Protein AF-A0A7S2HQB9-F1 (afdb_monomer_lite)

Secondary structure (DSSP, 8-state):
-----PPPTT-----TTSTTSS-TTSSS-----------------TTTTSSTTTS-TTGGGS-EES--SSTT--EE---SS-HHHHHHHHHHHT-HHHHHHHHTTTHHHH--TT-TTS-TTHHHHHHHHHHHHHHSSSEEEE--GGG-

Organism: NCBI:txid3111310

pLDDT: mean 74.85, std 23.41, range [33.53, 98.06]

InterPro domains:
  IPR001394 Peptidase C19, ubiquitin carboxyl-terminal hydrolase [PF00443] (74-148)
  IPR018200 Ubiquitin specific protease, conserved site [PS00972] (75-90)
  IPR028889 Ubiquitin specific protease UPS, catalytic domain [PS50235] (74-148)
  IPR038765 Papain-like cysteine peptidase superfamily [SSF54001] (70-148)
  IPR050185 Ubiquitin carboxyl-terminal hydrolase [PTHR21646] (35-147)

Radius of gyration: 19.41 Å; chains: 1; bounding box: 50×46×51 Å

Foldseek 3Di:
DDDPPDDDVPDDDDDPPDCLLDDPPQLDDPPPDPDDDDDDDDPPDPVPPPVVPVCPPCNLVAFAWDFGPDFLSAAEGDPDPCSVVRVVLSVQLPPVVNLCCLQVVVCVVVDDLPPPPDPSCLVVVLSSVVSCVSRVSTGNYDYSVSVD

Sequence (148 aa):
KKALLSASPGETWVDMESELICLTGTHTRLRNRKNQSSSSSSSSNKITRSIDRNLGSWGYRSHVSGSPLATGSVGLTNLGNTCFMNSMLQCMSQTSSLTDFFLEAKHRKDINKTNPLGTGGKLAEAYVDLVGKIWSGNFTTVVPKEFK

Structure (mmCIF, N/CA/C/O backbone):
data_AF-A0A7S2HQB9-F1
#
_entry.id   AF-A0A7S2HQB9-F1
#
loop_
_atom_site.group_PDB
_atom_site.id
_atom_site.type_symbol
_atom_site.label_atom_id
_atom_site.label_alt_id
_atom_site.label_comp_id
_atom_site.label_asym_id
_atom_site.label_entity_id
_atom_site.label_seq_id
_atom_site.pdbx_PDB_ins_code
_atom_site.Cartn_x
_atom_site.Cartn_y
_atom_site.Cartn_z
_atom_site.occupancy
_atom_site.B_iso_or_equiv
_atom_site.auth_seq_id
_atom_site.auth_comp_id
_atom_site.auth_asym_id
_atom_site.auth_atom_id
_atom_site.pdbx_PDB_model_num
ATOM 1 N N . LYS A 1 1 ? 22.056 -16.483 26.646 1.00 36.69 1 LYS A N 1
ATOM 2 C CA . LYS A 1 1 ? 20.660 -16.877 26.950 1.00 36.69 1 LYS A CA 1
ATOM 3 C C . LYS A 1 1 ? 19.779 -16.377 25.803 1.00 36.69 1 LYS A C 1
ATOM 5 O O . LYS A 1 1 ? 19.394 -15.220 25.828 1.00 36.69 1 LYS A O 1
ATOM 10 N N . LYS A 1 2 ? 19.591 -17.174 24.740 1.00 39.50 2 LYS A N 1
ATOM 11 C CA . LYS A 1 2 ? 18.688 -16.827 23.628 1.00 39.50 2 LYS A CA 1
ATOM 12 C C . LYS A 1 2 ? 17.280 -17.257 24.038 1.00 39.50 2 LYS A C 1
ATOM 14 O O . LYS A 1 2 ? 17.085 -18.428 24.349 1.00 39.50 2 LYS A O 1
ATOM 19 N N . ALA A 1 3 ? 16.352 -16.309 24.118 1.00 38.28 3 ALA A N 1
ATOM 20 C CA . ALA A 1 3 ? 14.945 -16.606 24.334 1.00 38.28 3 ALA A CA 1
ATOM 21 C C . ALA A 1 3 ? 14.389 -17.227 23.046 1.00 38.28 3 ALA A C 1
ATOM 23 O O . ALA A 1 3 ? 14.350 -16.573 22.007 1.00 38.28 3 ALA A O 1
ATOM 24 N N . LEU A 1 4 ? 14.026 -18.506 23.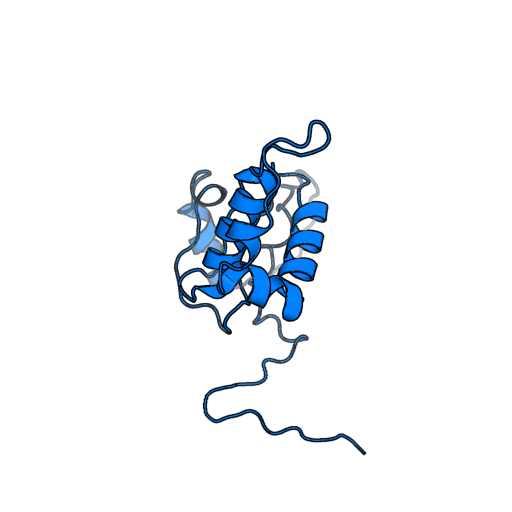112 1.00 42.12 4 LEU A N 1
ATOM 25 C CA . LEU A 1 4 ? 13.237 -19.180 22.087 1.00 42.12 4 LEU A CA 1
ATOM 26 C C . LEU A 1 4 ? 11.780 -18.771 22.309 1.00 42.12 4 LEU A C 1
ATOM 28 O O . LEU A 1 4 ? 11.077 -19.382 23.109 1.00 42.12 4 LEU A O 1
ATOM 32 N N . LEU A 1 5 ? 11.349 -17.698 21.650 1.00 47.88 5 LEU A N 1
ATOM 33 C CA . LEU A 1 5 ? 9.927 -17.410 21.492 1.00 47.88 5 LEU A CA 1
ATOM 34 C C . LEU A 1 5 ? 9.407 -18.381 20.426 1.00 47.88 5 LEU A C 1
ATOM 36 O O . LEU A 1 5 ? 9.745 -18.261 19.249 1.00 47.88 5 LEU A O 1
ATOM 40 N N . SER A 1 6 ? 8.673 -19.409 20.853 1.00 43.97 6 SER A N 1
ATOM 41 C CA . SER A 1 6 ? 8.040 -20.363 19.943 1.00 43.97 6 SER A CA 1
ATOM 42 C C . SER A 1 6 ? 6.974 -19.648 19.116 1.00 43.97 6 SER A C 1
ATOM 44 O O . SER A 1 6 ? 6.090 -19.009 19.684 1.00 43.97 6 SER A O 1
ATOM 46 N N . ALA A 1 7 ? 7.062 -19.775 17.793 1.00 50.06 7 ALA A N 1
ATOM 47 C CA . ALA A 1 7 ? 6.020 -19.344 16.865 1.00 50.06 7 ALA A CA 1
ATOM 48 C C . ALA A 1 7 ? 4.711 -20.118 17.108 1.00 50.06 7 ALA A C 1
ATOM 50 O O . ALA A 1 7 ? 4.743 -21.281 17.525 1.00 50.06 7 ALA A O 1
ATOM 51 N N . SER A 1 8 ? 3.571 -19.484 16.833 1.00 53.16 8 SER A N 1
ATOM 52 C CA . SER A 1 8 ? 2.256 -20.127 16.913 1.00 53.16 8 SER A CA 1
ATOM 53 C C . SER A 1 8 ? 2.104 -21.183 15.801 1.00 53.16 8 SER A C 1
ATOM 55 O O . SER A 1 8 ? 2.811 -21.116 14.791 1.00 53.16 8 SER A O 1
ATOM 57 N N . PRO A 1 9 ? 1.197 -22.174 15.929 1.00 39.91 9 PRO A N 1
ATOM 58 C CA . PRO A 1 9 ? 1.002 -23.193 14.896 1.00 39.91 9 PRO A CA 1
ATOM 59 C C . PRO A 1 9 ? 0.621 -22.553 13.549 1.00 39.91 9 PRO A C 1
ATOM 61 O O . PRO A 1 9 ? -0.468 -22.003 13.411 1.00 39.91 9 PRO A O 1
ATOM 64 N N . GLY A 1 10 ? 1.529 -22.616 12.569 1.00 56.56 10 GLY A N 1
ATOM 65 C CA . GLY A 1 10 ? 1.370 -22.010 11.237 1.00 56.56 10 GLY A CA 1
ATOM 66 C C . GLY A 1 10 ? 2.368 -20.892 10.911 1.00 56.56 10 GLY A C 1
ATOM 67 O O . GLY A 1 10 ? 2.463 -20.491 9.755 1.00 56.56 10 GLY A O 1
ATOM 68 N N . GLU A 1 11 ? 3.150 -20.425 11.884 1.00 53.81 11 GLU A N 1
ATOM 69 C CA . GLU A 1 11 ? 4.182 -19.407 11.677 1.00 53.81 11 GLU A CA 1
ATOM 70 C C . GLU A 1 11 ? 5.556 -20.078 11.521 1.00 53.81 11 GLU A C 1
ATOM 72 O O . GLU A 1 11 ? 6.128 -20.614 12.470 1.00 53.81 11 GLU A O 1
ATOM 77 N N . THR A 1 12 ? 6.114 -20.077 10.311 1.00 64.19 12 THR A N 1
ATOM 78 C CA . THR A 1 12 ? 7.512 -20.471 10.094 1.00 64.19 12 THR A CA 1
ATOM 79 C C . THR A 1 12 ? 8.401 -19.240 10.160 1.00 64.19 12 THR A C 1
ATOM 81 O O . THR A 1 12 ? 8.266 -18.335 9.338 1.00 64.19 12 THR A O 1
ATOM 84 N N . TRP A 1 13 ? 9.340 -19.218 11.107 1.00 61.69 13 TRP A N 1
ATOM 85 C CA . TRP A 1 13 ? 10.415 -18.228 11.119 1.00 61.69 13 TRP A CA 1
ATOM 86 C C . TRP A 1 13 ? 11.294 -18.433 9.884 1.00 61.69 13 TRP A C 1
ATOM 88 O O . TRP A 1 13 ? 12.012 -19.428 9.783 1.00 61.69 13 TRP A O 1
ATOM 98 N N . VAL A 1 14 ? 11.210 -17.507 8.932 1.00 57.09 14 VAL A N 1
ATOM 99 C CA . VAL A 1 14 ? 12.088 -17.478 7.761 1.00 57.09 14 VAL A CA 1
ATOM 100 C C . VAL A 1 14 ? 13.330 -16.681 8.136 1.00 57.09 14 VAL A C 1
ATOM 102 O O . VAL A 1 14 ? 13.228 -15.548 8.606 1.00 57.09 14 VAL A O 1
ATOM 105 N N . ASP A 1 15 ? 14.499 -17.287 7.962 1.00 56.66 15 ASP A N 1
ATOM 106 C CA . ASP A 1 15 ? 15.776 -16.626 8.211 1.00 56.66 15 ASP A CA 1
ATOM 107 C C . ASP A 1 15 ? 15.962 -15.437 7.252 1.00 56.66 15 ASP A C 1
ATOM 109 O O . ASP A 1 15 ? 15.850 -15.598 6.032 1.00 56.66 15 ASP A O 1
ATOM 113 N N . MET A 1 16 ? 16.249 -14.250 7.804 1.00 48.53 16 MET A N 1
ATOM 114 C CA . MET A 1 16 ? 16.444 -13.016 7.031 1.00 48.53 16 MET A CA 1
ATOM 115 C C . MET A 1 16 ? 17.664 -13.080 6.106 1.00 48.53 16 MET A C 1
ATOM 117 O O . MET A 1 16 ? 17.702 -12.354 5.116 1.00 48.53 16 MET A O 1
ATOM 121 N N . GLU A 1 17 ? 18.646 -13.934 6.409 1.00 45.41 17 GLU A N 1
ATOM 122 C CA . GLU A 1 17 ? 19.860 -14.100 5.596 1.00 45.41 17 GLU A CA 1
ATOM 123 C C . GLU A 1 17 ? 19.671 -15.059 4.415 1.00 45.41 17 GLU A C 1
ATOM 125 O O . GLU A 1 17 ? 20.523 -15.139 3.529 1.00 45.41 17 GLU A O 1
ATOM 130 N N . SER A 1 18 ? 18.547 -15.776 4.359 1.00 49.84 18 SER A N 1
ATOM 131 C CA . SER A 1 18 ? 18.268 -16.672 3.246 1.00 49.84 18 SER A CA 1
ATOM 132 C C . SER A 1 18 ? 17.756 -15.881 2.034 1.00 49.84 18 SER A C 1
ATOM 134 O O . SER A 1 18 ? 16.810 -15.099 2.137 1.00 49.84 18 SER A O 1
ATOM 136 N N . GLU A 1 19 ? 18.323 -16.120 0.844 1.00 51.59 19 GLU A N 1
ATOM 137 C CA . GLU A 1 19 ? 17.862 -15.548 -0.444 1.00 51.59 19 GLU A CA 1
ATOM 138 C C . GLU A 1 19 ? 16.434 -15.998 -0.847 1.00 51.59 19 GLU A C 1
ATOM 140 O O . GLU A 1 19 ? 16.027 -15.898 -2.003 1.00 51.59 19 GLU A O 1
ATOM 145 N N . LEU A 1 20 ? 15.649 -16.519 0.099 1.00 54.59 20 LEU A N 1
ATOM 146 C CA . LEU A 1 20 ? 14.284 -16.980 -0.102 1.00 54.59 20 LEU A CA 1
ATOM 147 C C . LEU A 1 20 ? 13.295 -15.813 -0.184 1.00 54.59 20 LEU A C 1
ATOM 149 O O . LEU A 1 20 ? 12.288 -15.928 -0.872 1.00 54.59 20 LEU A O 1
ATOM 153 N N . ILE A 1 21 ? 13.584 -14.674 0.455 1.00 59.00 21 ILE A N 1
ATOM 154 C CA . ILE A 1 21 ? 12.632 -13.555 0.566 1.00 59.00 21 ILE A CA 1
ATOM 155 C C . ILE A 1 21 ? 12.358 -12.891 -0.796 1.00 59.00 21 ILE A C 1
ATOM 157 O O . ILE A 1 21 ? 11.251 -12.417 -1.047 1.00 59.00 21 ILE A O 1
ATOM 161 N N . CYS A 1 22 ? 13.333 -12.872 -1.711 1.00 51.91 22 CYS A N 1
ATOM 162 C CA . CYS A 1 22 ? 13.114 -12.414 -3.082 1.00 51.91 22 CYS A CA 1
ATOM 163 C C . CYS A 1 22 ? 14.181 -12.946 -4.047 1.00 51.91 22 CYS A C 1
ATOM 165 O O . CYS A 1 22 ? 15.349 -13.076 -3.695 1.00 51.91 22 CYS A O 1
ATOM 167 N N . LEU A 1 23 ? 13.786 -13.199 -5.301 1.00 49.25 23 LEU A N 1
ATOM 168 C CA . LEU A 1 23 ? 14.703 -13.627 -6.362 1.00 49.25 23 LEU A CA 1
ATOM 169 C C . LEU A 1 23 ? 15.823 -12.594 -6.583 1.00 49.25 23 LEU A C 1
ATOM 171 O O . LEU A 1 23 ? 15.565 -11.399 -6.784 1.00 49.25 23 LEU A O 1
ATOM 175 N N . THR A 1 24 ? 17.066 -13.073 -6.618 1.00 42.94 24 THR A N 1
ATOM 176 C CA . THR A 1 24 ? 18.272 -12.289 -6.913 1.00 42.94 24 THR A CA 1
ATOM 177 C C . THR A 1 24 ? 18.127 -11.549 -8.249 1.00 42.94 24 THR A C 1
ATOM 179 O O . THR A 1 24 ? 17.801 -12.143 -9.274 1.00 42.94 24 THR A O 1
ATOM 182 N N . GLY A 1 25 ? 18.336 -10.225 -8.242 1.00 51.06 25 GLY A N 1
ATOM 183 C CA . GLY A 1 25 ? 18.187 -9.357 -9.424 1.00 51.06 25 GLY A CA 1
ATOM 184 C C . GLY A 1 25 ? 16.859 -8.594 -9.529 1.00 51.06 25 GLY A C 1
ATOM 185 O O . GLY A 1 25 ? 16.715 -7.745 -10.405 1.00 51.06 25 GLY A O 1
ATOM 186 N N . THR A 1 26 ? 15.912 -8.808 -8.613 1.00 53.81 26 THR A N 1
ATOM 187 C CA . THR A 1 26 ? 14.677 -8.000 -8.530 1.00 53.81 26 THR A CA 1
ATOM 188 C C . THR A 1 26 ? 14.910 -6.594 -7.957 1.00 53.81 26 THR A C 1
ATOM 190 O O . THR A 1 26 ? 14.176 -5.661 -8.287 1.00 53.81 26 THR A O 1
ATOM 193 N N . HIS A 1 27 ? 15.960 -6.407 -7.147 1.00 50.56 27 HIS A N 1
ATOM 194 C CA . HIS A 1 27 ? 16.239 -5.153 -6.433 1.00 50.56 27 HIS A CA 1
ATOM 195 C C . HIS A 1 27 ? 17.150 -4.168 -7.193 1.00 50.56 27 HIS A C 1
ATOM 197 O O . HIS A 1 27 ? 17.297 -3.020 -6.773 1.00 50.56 27 HIS A O 1
ATOM 203 N N . THR A 1 28 ? 17.706 -4.552 -8.349 1.00 47.00 28 THR A N 1
ATOM 204 C CA . THR A 1 28 ? 18.550 -3.665 -9.166 1.00 47.00 28 THR A CA 1
ATOM 205 C C . THR A 1 28 ? 18.196 -3.817 -10.638 1.00 47.00 28 THR A C 1
ATOM 207 O O . THR A 1 28 ? 18.189 -4.923 -11.168 1.00 47.00 28 THR A O 1
ATOM 210 N N . ARG A 1 29 ? 17.931 -2.705 -11.337 1.00 46.00 29 ARG A N 1
ATOM 211 C CA . ARG A 1 29 ? 17.770 -2.720 -12.798 1.00 46.00 29 ARG A CA 1
ATOM 212 C C . ARG A 1 29 ? 19.053 -3.301 -13.395 1.00 46.00 29 ARG A C 1
ATOM 214 O O . ARG A 1 29 ? 20.111 -2.699 -13.210 1.00 46.00 29 ARG A O 1
ATOM 221 N N . LEU A 1 30 ? 18.969 -4.428 -14.108 1.00 48.56 30 LEU A N 1
ATOM 222 C CA . LEU A 1 30 ? 20.092 -4.954 -14.886 1.00 48.56 30 LEU A CA 1
ATOM 223 C C . LEU A 1 30 ? 20.473 -3.897 -15.926 1.00 48.56 30 LEU A C 1
ATOM 225 O O . LEU A 1 30 ? 19.865 -3.755 -16.988 1.00 48.56 30 LEU A O 1
ATOM 229 N N . ARG A 1 31 ? 21.453 -3.068 -15.572 1.00 41.81 31 ARG A N 1
ATOM 230 C CA . ARG A 1 31 ? 22.038 -2.086 -16.467 1.00 41.81 31 ARG A CA 1
ATOM 231 C C . ARG A 1 31 ? 22.817 -2.892 -17.490 1.00 41.81 31 ARG A C 1
ATOM 233 O O . ARG A 1 31 ? 23.881 -3.413 -17.171 1.00 41.81 31 ARG A O 1
ATOM 240 N N . ASN A 1 32 ? 22.261 -3.024 -18.692 1.00 46.03 32 ASN A N 1
ATOM 241 C CA . ASN A 1 32 ? 22.915 -3.719 -19.791 1.00 46.03 32 ASN A CA 1
ATOM 242 C C . ASN A 1 32 ? 24.243 -3.002 -20.090 1.00 46.03 32 ASN A C 1
ATOM 244 O O . ASN A 1 32 ? 24.275 -1.933 -20.706 1.00 46.03 32 ASN A O 1
ATOM 248 N N . ARG A 1 33 ? 25.335 -3.533 -19.538 1.00 38.09 33 ARG A N 1
ATOM 249 C CA . ARG A 1 33 ? 26.672 -2.954 -19.612 1.00 38.09 33 ARG A CA 1
ATOM 250 C C . ARG A 1 33 ? 27.259 -3.401 -20.949 1.00 38.09 33 ARG A C 1
ATOM 252 O O . ARG A 1 33 ? 27.854 -4.468 -21.042 1.00 38.09 33 ARG A O 1
ATOM 259 N N . LYS A 1 34 ? 27.035 -2.624 -22.014 1.00 42.44 34 LYS A N 1
ATOM 260 C CA . LYS A 1 34 ? 27.777 -2.835 -23.265 1.00 42.44 34 LYS A CA 1
ATOM 261 C C . LYS A 1 34 ? 29.266 -2.572 -23.000 1.00 42.44 34 LYS A C 1
ATOM 263 O O . LYS A 1 34 ? 29.614 -1.513 -22.485 1.00 42.44 34 LYS A O 1
ATOM 268 N N . ASN A 1 35 ? 30.079 -3.547 -23.411 1.00 38.97 35 ASN A N 1
ATOM 269 C CA . ASN A 1 35 ? 31.544 -3.623 -23.451 1.00 38.97 35 ASN A CA 1
ATOM 270 C C . ASN A 1 35 ? 32.277 -3.912 -22.131 1.00 38.97 35 ASN A C 1
ATOM 272 O O . ASN A 1 35 ? 32.504 -3.017 -21.325 1.00 38.97 35 ASN A O 1
ATOM 276 N N . GLN A 1 36 ? 32.776 -5.146 -21.994 1.00 33.53 36 GLN A N 1
ATOM 277 C CA . GLN A 1 36 ? 34.195 -5.444 -22.245 1.00 33.53 36 GLN A CA 1
ATOM 278 C C . GLN A 1 36 ? 34.417 -6.958 -22.411 1.00 33.53 36 GLN A C 1
ATOM 280 O O . GLN A 1 36 ? 33.843 -7.781 -21.705 1.00 33.53 36 GLN A O 1
ATOM 285 N N . SER A 1 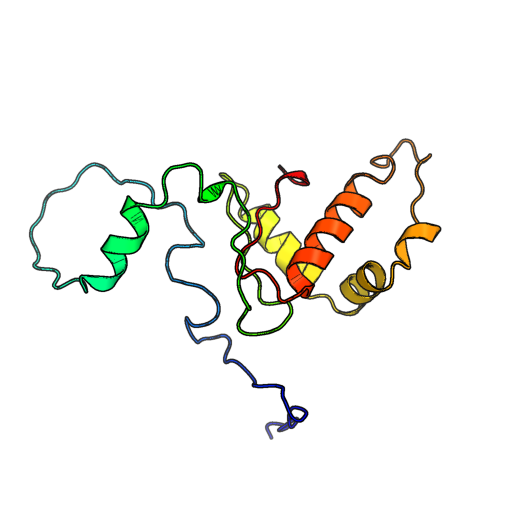37 ? 35.221 -7.295 -23.411 1.00 42.91 37 SER A N 1
ATOM 286 C CA . SER A 1 37 ? 35.704 -8.623 -23.770 1.00 42.91 37 SER A CA 1
ATOM 287 C C . SER A 1 37 ? 36.718 -9.160 -22.758 1.00 42.91 37 SER A C 1
ATOM 289 O O . SER A 1 37 ? 37.775 -8.554 -22.600 1.00 42.91 37 SER A O 1
ATOM 291 N N . SER A 1 38 ? 36.459 -10.332 -22.181 1.00 35.34 38 SER A N 1
ATOM 292 C CA . SER A 1 38 ? 37.473 -11.364 -21.924 1.00 35.34 38 SER A CA 1
ATOM 293 C C . SER A 1 38 ? 36.806 -12.655 -21.445 1.00 35.34 38 SER A C 1
ATOM 295 O O . SER A 1 38 ? 35.853 -12.667 -20.670 1.00 35.34 38 SER A O 1
ATOM 297 N N . SER A 1 39 ? 37.278 -13.754 -22.012 1.00 44.56 39 SER A N 1
ATOM 298 C CA . SER A 1 39 ? 36.824 -15.124 -21.829 1.00 44.56 39 SER A CA 1
ATOM 299 C C . SER A 1 39 ? 37.133 -15.668 -20.433 1.00 44.56 39 SER A C 1
ATOM 301 O O . SER A 1 39 ? 38.299 -15.825 -20.080 1.00 44.56 39 SER A O 1
ATOM 303 N N . SER A 1 40 ? 36.101 -16.081 -19.700 1.00 35.81 40 SER A N 1
ATOM 304 C CA . SER A 1 40 ? 36.207 -17.146 -18.701 1.00 35.81 40 SER A CA 1
ATOM 305 C C . SER A 1 40 ? 34.878 -17.902 -18.618 1.00 35.81 40 SER A C 1
ATOM 307 O O . SER A 1 40 ? 33.793 -17.349 -18.431 1.00 35.81 40 SER A O 1
ATOM 309 N N . SER A 1 41 ? 34.970 -19.198 -18.890 1.00 47.09 41 SER A N 1
ATOM 310 C CA . SER A 1 41 ? 33.881 -20.163 -19.005 1.00 47.09 41 SER A CA 1
ATOM 311 C C . SER A 1 41 ? 32.993 -20.173 -17.761 1.00 47.09 41 SER A C 1
ATOM 313 O O . SER A 1 41 ? 33.340 -20.760 -16.740 1.00 47.09 41 SER A O 1
ATOM 315 N N . SER A 1 42 ? 31.827 -19.536 -17.860 1.00 38.31 42 SER A N 1
ATOM 316 C CA . SER A 1 42 ? 30.795 -19.569 -16.827 1.00 38.31 42 SER A CA 1
ATOM 317 C C . SER A 1 42 ? 29.753 -20.618 -17.201 1.00 38.31 42 SER A C 1
ATOM 319 O O . SER A 1 42 ? 28.894 -20.380 -18.055 1.00 38.31 42 SER A O 1
ATOM 321 N N . SER A 1 43 ? 29.813 -21.782 -16.553 1.00 46.66 43 SER A N 1
ATOM 322 C CA . SER A 1 43 ? 28.708 -22.745 -16.520 1.00 46.66 43 SER A CA 1
ATOM 323 C C . SER A 1 43 ? 27.573 -22.161 -15.676 1.00 46.66 43 SER A C 1
ATOM 325 O O . SER A 1 43 ? 27.351 -22.545 -14.535 1.00 46.66 43 SER A O 1
ATOM 327 N N . SER A 1 44 ? 26.886 -21.156 -16.217 1.00 42.88 44 SER A N 1
ATOM 328 C CA . SER A 1 44 ? 25.719 -20.543 -15.589 1.00 42.88 44 SER A CA 1
ATOM 329 C C . SER A 1 44 ? 24.483 -21.388 -15.885 1.00 42.88 44 SER A C 1
ATOM 331 O O . SER A 1 44 ? 24.120 -21.588 -17.048 1.00 42.88 44 SER A O 1
ATOM 333 N N . ASN A 1 45 ? 23.846 -21.868 -14.816 1.00 47.38 45 ASN A N 1
ATOM 334 C CA . ASN A 1 45 ? 22.610 -22.646 -14.808 1.00 47.38 45 ASN A CA 1
ATOM 335 C C . ASN A 1 45 ? 21.584 -22.115 -15.823 1.00 47.38 45 ASN A C 1
ATOM 337 O O . ASN A 1 45 ? 21.114 -20.982 -15.737 1.00 47.38 45 ASN A O 1
ATOM 341 N N . LYS A 1 46 ? 21.213 -22.965 -16.788 1.00 43.53 46 LYS A N 1
ATOM 342 C CA . LYS A 1 46 ? 20.298 -22.651 -17.902 1.00 43.53 46 LYS A CA 1
ATOM 343 C C . LYS A 1 46 ? 18.848 -22.374 -17.467 1.00 43.53 46 LYS A C 1
ATOM 345 O O . LYS A 1 46 ? 18.034 -22.005 -18.307 1.00 43.53 46 LYS A O 1
ATOM 350 N N . ILE A 1 47 ? 18.534 -22.521 -16.180 1.00 48.00 47 ILE A N 1
ATOM 351 C CA . ILE A 1 47 ? 17.176 -22.417 -15.627 1.00 48.00 47 ILE A CA 1
ATOM 352 C C . ILE A 1 47 ? 16.726 -20.951 -15.475 1.00 48.00 47 ILE A C 1
ATOM 354 O O . ILE A 1 47 ? 15.550 -20.656 -15.643 1.00 48.00 47 ILE A O 1
ATOM 358 N N . THR A 1 48 ? 17.640 -19.999 -15.252 1.00 48.69 48 THR A N 1
ATOM 359 C CA . THR A 1 48 ? 17.271 -18.588 -15.000 1.00 48.69 48 THR A CA 1
ATOM 360 C C . THR A 1 48 ? 17.047 -17.752 -16.264 1.00 48.69 48 THR A C 1
ATOM 362 O O . THR A 1 48 ? 16.488 -16.663 -16.189 1.00 48.69 48 THR A O 1
ATOM 365 N N . ARG A 1 49 ? 17.442 -18.238 -17.451 1.00 39.28 49 ARG A N 1
ATOM 366 C CA . ARG A 1 49 ? 17.370 -17.460 -18.708 1.00 39.28 49 ARG A CA 1
ATOM 367 C C . ARG A 1 49 ? 16.052 -17.603 -19.480 1.00 39.28 49 ARG A C 1
ATOM 369 O O . ARG A 1 49 ? 15.841 -16.855 -20.432 1.00 39.28 49 ARG A O 1
ATOM 376 N N . SER A 1 50 ? 15.188 -18.555 -19.125 1.00 40.50 50 SER A N 1
ATOM 377 C CA . SER A 1 50 ? 13.924 -18.805 -19.839 1.00 40.50 50 SER A CA 1
ATOM 378 C C . SER A 1 50 ? 12.776 -17.899 -19.383 1.00 40.50 50 SER A C 1
ATOM 380 O O . SER A 1 50 ? 11.896 -17.601 -20.187 1.00 40.50 50 SER A O 1
ATOM 382 N N . ILE A 1 51 ? 12.804 -17.407 -18.140 1.00 51.09 51 ILE A N 1
ATOM 383 C CA . ILE A 1 51 ? 11.752 -16.532 -17.592 1.00 51.09 51 ILE A CA 1
ATOM 384 C C . ILE A 1 51 ? 11.846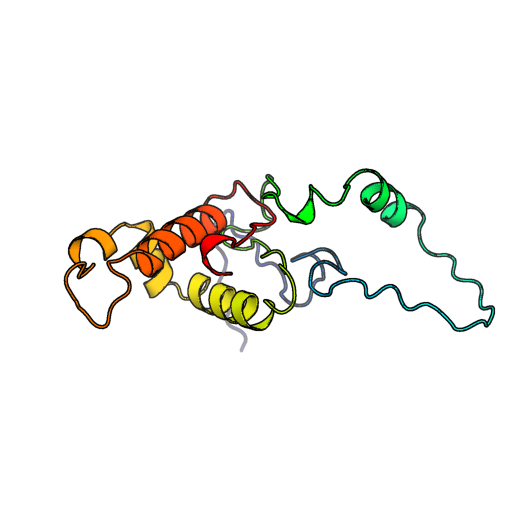 -15.105 -18.175 1.00 51.09 51 ILE A C 1
ATOM 386 O O . ILE A 1 51 ? 10.830 -14.453 -18.396 1.00 51.09 51 ILE A O 1
ATOM 390 N N . ASP A 1 52 ? 13.053 -14.650 -18.522 1.00 49.12 52 ASP A N 1
ATOM 391 C CA . ASP A 1 52 ? 13.330 -13.260 -18.930 1.00 49.12 52 ASP A CA 1
ATOM 392 C C . ASP A 1 52 ? 12.908 -12.933 -20.385 1.00 49.12 52 ASP A C 1
ATOM 394 O O . ASP A 1 52 ? 12.727 -11.778 -20.753 1.00 49.12 52 ASP A O 1
ATOM 398 N N . ARG A 1 53 ? 12.702 -13.936 -21.257 1.00 45.75 53 ARG A N 1
ATOM 399 C CA . ARG A 1 53 ? 12.380 -13.680 -22.682 1.00 45.75 53 ARG A CA 1
ATOM 400 C C . ARG A 1 53 ? 10.891 -13.548 -23.001 1.00 45.75 53 ARG A C 1
ATOM 402 O O . ARG A 1 53 ? 10.565 -12.968 -24.031 1.00 45.75 53 ARG A O 1
ATOM 409 N N . ASN A 1 54 ? 10.004 -14.071 -22.154 1.00 44.00 54 ASN A N 1
ATOM 410 C CA . ASN A 1 54 ? 8.551 -13.982 -22.367 1.00 44.00 54 ASN A CA 1
ATOM 411 C C . ASN A 1 54 ? 7.891 -12.844 -21.574 1.00 44.00 54 ASN A C 1
ATOM 413 O O . ASN A 1 54 ? 6.775 -12.441 -21.894 1.00 44.00 54 ASN A O 1
ATOM 417 N N . LEU A 1 55 ? 8.580 -12.275 -20.581 1.00 49.94 55 LEU A N 1
ATOM 418 C CA . LEU A 1 55 ? 8.090 -11.133 -19.817 1.00 49.94 55 LEU A CA 1
ATOM 419 C C . LEU A 1 55 ? 8.551 -9.832 -20.484 1.00 49.94 55 LEU A C 1
ATOM 421 O O . LEU A 1 55 ? 9.455 -9.147 -20.014 1.00 49.94 55 LEU A O 1
ATOM 425 N N . GLY A 1 56 ? 7.941 -9.502 -21.625 1.00 46.00 56 GLY A N 1
ATOM 426 C CA . GLY A 1 56 ? 8.166 -8.220 -22.294 1.00 46.00 56 GLY A CA 1
ATOM 427 C C . GLY A 1 56 ? 7.961 -7.031 -21.345 1.00 46.00 56 GLY A C 1
ATOM 428 O O . GLY A 1 56 ? 7.413 -7.166 -20.253 1.00 46.00 56 GLY A O 1
ATOM 429 N N . SER A 1 57 ? 8.357 -5.834 -21.785 1.00 53.34 57 SER A N 1
ATOM 430 C CA . SER A 1 57 ? 8.299 -4.559 -21.041 1.00 53.34 57 SER A CA 1
ATOM 431 C C . SER A 1 57 ? 6.983 -4.253 -20.283 1.00 53.34 57 SER A C 1
ATOM 433 O O . SER A 1 57 ? 6.959 -3.330 -19.465 1.00 53.34 57 SER A O 1
ATOM 435 N N . TRP A 1 58 ? 5.897 -4.985 -20.541 1.00 50.09 58 TRP A N 1
ATOM 436 C CA . TRP A 1 58 ? 4.643 -4.954 -19.789 1.00 50.09 58 TRP A CA 1
ATOM 437 C C . TRP A 1 58 ? 4.676 -5.633 -18.413 1.00 50.09 58 TRP A C 1
ATOM 439 O O . TRP A 1 58 ? 3.984 -5.156 -17.519 1.00 50.09 58 TRP A O 1
ATOM 449 N N . GLY A 1 59 ? 5.496 -6.663 -18.188 1.00 53.66 59 GLY A N 1
ATOM 450 C CA . GLY A 1 59 ? 5.503 -7.399 -16.916 1.00 53.66 59 GLY A CA 1
ATOM 451 C C . GLY A 1 59 ? 6.020 -6.602 -15.719 1.00 53.66 59 GLY A C 1
ATOM 452 O O . GLY A 1 59 ? 5.507 -6.735 -14.615 1.00 53.66 59 GLY A O 1
ATOM 453 N N . TYR A 1 60 ? 6.960 -5.681 -15.948 1.00 62.16 60 TYR A N 1
ATOM 454 C CA . TYR A 1 60 ? 7.453 -4.748 -14.923 1.00 62.16 60 TYR A CA 1
ATOM 455 C C . TYR A 1 60 ? 6.445 -3.643 -14.559 1.00 62.16 60 TYR A C 1
ATOM 457 O O . TYR A 1 60 ? 6.705 -2.830 -13.673 1.00 62.16 60 TYR A O 1
ATOM 465 N N . ARG A 1 61 ? 5.309 -3.560 -15.262 1.00 69.56 61 ARG A N 1
ATOM 466 C CA . ARG A 1 61 ? 4.277 -2.534 -15.050 1.00 69.56 61 ARG A CA 1
ATOM 467 C C . ARG A 1 61 ? 3.014 -3.083 -14.394 1.00 69.56 61 ARG A C 1
ATOM 469 O O . ARG A 1 61 ? 2.093 -2.303 -14.151 1.00 69.56 61 ARG A O 1
ATOM 476 N N . SER A 1 62 ? 2.944 -4.375 -14.106 1.00 85.25 62 SER A N 1
ATOM 477 C CA . SER A 1 62 ? 1.783 -5.027 -13.495 1.00 85.25 62 SER A CA 1
ATOM 478 C C . SER A 1 62 ? 2.158 -5.695 -12.178 1.00 85.25 62 SER A C 1
ATOM 480 O O . SER A 1 62 ? 3.291 -6.131 -12.001 1.00 85.25 62 SER A O 1
ATOM 482 N N . HIS A 1 63 ? 1.197 -5.781 -11.258 1.00 90.50 63 HIS A N 1
ATOM 483 C CA . HIS A 1 63 ? 1.345 -6.593 -10.052 1.00 90.50 63 HIS A CA 1
ATOM 484 C C . HIS A 1 63 ? 1.603 -8.055 -10.435 1.00 90.50 63 HIS A C 1
ATOM 486 O O . HIS A 1 63 ? 1.037 -8.547 -11.411 1.00 90.50 63 HIS A O 1
ATOM 492 N N . VAL A 1 64 ? 2.435 -8.739 -9.656 1.00 90.38 64 VAL A N 1
ATOM 493 C CA . VAL A 1 64 ? 2.685 -10.172 -9.802 1.00 90.38 64 VAL A CA 1
ATOM 494 C C . VAL A 1 64 ? 1.862 -10.889 -8.741 1.00 90.38 64 VAL A C 1
ATOM 496 O O . VAL A 1 64 ? 2.165 -10.816 -7.547 1.00 90.38 64 VAL A O 1
ATOM 499 N N . SER A 1 65 ? 0.781 -11.532 -9.179 1.00 90.88 65 SER A N 1
ATOM 500 C CA . SER A 1 65 ? -0.070 -12.352 -8.316 1.00 90.88 65 SER A CA 1
ATOM 501 C C . SER A 1 65 ? 0.648 -13.629 -7.880 1.00 90.88 65 SER A C 1
ATOM 503 O O . SER A 1 65 ? 1.450 -14.190 -8.625 1.00 90.88 65 SER A O 1
ATOM 505 N N . GLY A 1 66 ? 0.336 -14.096 -6.677 1.00 89.06 66 GLY A N 1
ATOM 506 C CA . GLY A 1 66 ? 0.877 -15.320 -6.092 1.00 89.06 66 GLY A CA 1
ATOM 507 C C . GLY A 1 66 ? 0.873 -15.258 -4.568 1.00 89.06 66 GLY A C 1
ATOM 508 O O . GLY A 1 66 ? 0.732 -14.182 -3.998 1.00 89.06 66 GLY A O 1
ATOM 509 N N . SER A 1 67 ? 1.047 -16.404 -3.912 1.00 89.81 67 SER A N 1
ATOM 510 C CA . SER A 1 67 ? 1.177 -16.446 -2.454 1.00 89.81 67 SER A CA 1
ATOM 511 C C . SER A 1 67 ? 2.600 -16.045 -2.052 1.00 89.81 67 SER A C 1
ATOM 513 O O . SER A 1 67 ? 3.543 -16.706 -2.500 1.00 89.81 67 SER A O 1
ATOM 515 N N . PRO A 1 68 ? 2.794 -15.001 -1.230 1.00 89.62 68 PRO A N 1
ATOM 516 C CA . PRO A 1 68 ? 4.098 -14.714 -0.649 1.00 89.62 68 PRO A CA 1
ATOM 517 C C . PRO A 1 68 ? 4.486 -15.806 0.358 1.00 89.62 68 PRO A C 1
ATOM 519 O O . PRO A 1 68 ? 3.631 -16.549 0.845 1.00 89.62 68 PRO A O 1
ATOM 522 N N . LEU A 1 69 ? 5.780 -15.900 0.675 1.00 86.06 69 LEU A N 1
ATOM 523 C CA . LEU A 1 69 ? 6.297 -16.868 1.656 1.00 86.06 69 LEU A CA 1
ATOM 524 C C . LEU A 1 69 ? 5.789 -16.602 3.077 1.00 86.06 69 LEU A C 1
ATOM 526 O O . LEU A 1 69 ? 5.642 -17.529 3.866 1.00 86.06 69 LEU A O 1
ATOM 530 N N . ALA A 1 70 ? 5.529 -15.337 3.392 1.00 88.81 70 ALA A N 1
ATOM 531 C CA . ALA A 1 70 ? 4.910 -14.898 4.630 1.00 88.81 70 ALA A CA 1
ATOM 532 C C . ALA A 1 70 ? 4.018 -13.688 4.338 1.00 88.81 70 ALA A C 1
ATOM 534 O O . ALA A 1 70 ? 4.298 -12.903 3.426 1.00 88.81 70 ALA A O 1
ATOM 535 N N . THR A 1 71 ? 2.949 -13.511 5.111 1.00 89.25 71 THR A N 1
ATOM 536 C CA . THR A 1 71 ? 2.081 -12.333 4.995 1.00 89.25 71 THR A CA 1
ATOM 537 C C . THR A 1 71 ? 2.896 -11.060 5.218 1.00 89.25 71 THR A C 1
ATOM 539 O O . THR A 1 71 ? 3.739 -11.005 6.109 1.00 89.25 71 THR A O 1
ATOM 542 N N . GLY A 1 72 ? 2.691 -10.049 4.373 1.00 89.94 72 GLY A N 1
ATOM 543 C CA . GLY A 1 72 ? 3.483 -8.817 4.402 1.00 89.94 72 GLY A CA 1
ATOM 544 C C . GLY A 1 72 ? 4.844 -8.919 3.698 1.00 89.94 72 GLY A C 1
ATOM 545 O O . GLY A 1 72 ? 5.441 -7.893 3.384 1.00 89.94 72 GLY A O 1
ATOM 546 N N . SER A 1 73 ? 5.313 -10.127 3.356 1.00 92.81 73 SER A N 1
ATOM 547 C CA . SER A 1 73 ? 6.568 -10.354 2.626 1.00 92.81 73 SER A CA 1
ATOM 548 C C . SER A 1 73 ? 6.358 -10.239 1.110 1.00 92.81 73 SER A C 1
ATOM 550 O O . SER A 1 73 ? 6.356 -11.224 0.372 1.00 92.81 73 SER A O 1
ATOM 552 N N . VAL A 1 74 ? 6.121 -9.011 0.641 1.00 94.56 74 VAL A N 1
ATOM 553 C CA . VAL A 1 74 ? 5.813 -8.708 -0.767 1.00 94.56 74 VAL A CA 1
ATOM 554 C C . VAL A 1 74 ? 6.818 -7.711 -1.333 1.00 94.56 74 VAL A C 1
ATOM 556 O O . VAL A 1 74 ? 7.051 -6.646 -0.763 1.00 94.56 74 VAL A O 1
ATOM 559 N N . GLY A 1 75 ? 7.403 -8.028 -2.491 1.00 93.69 75 GLY A N 1
ATOM 560 C CA . GLY A 1 75 ? 8.362 -7.151 -3.166 1.00 93.69 75 GLY A CA 1
ATOM 561 C C . GLY A 1 75 ? 7.717 -5.891 -3.758 1.00 93.69 75 GLY A C 1
ATOM 562 O O . GLY A 1 75 ? 6.555 -5.908 -4.162 1.00 93.69 75 GLY A O 1
ATOM 563 N N . LEU A 1 76 ? 8.483 -4.801 -3.880 1.00 94.50 76 LEU A N 1
ATOM 564 C CA . LEU A 1 76 ? 8.060 -3.590 -4.599 1.00 94.50 76 LEU A CA 1
ATOM 565 C C . LEU A 1 76 ? 8.888 -3.395 -5.866 1.00 94.50 76 LEU A C 1
ATOM 567 O O . LEU A 1 76 ? 10.114 -3.273 -5.806 1.00 94.50 76 LEU A O 1
ATOM 571 N N . THR A 1 77 ? 8.222 -3.315 -7.018 1.00 92.50 77 THR A N 1
ATOM 572 C CA . THR A 1 77 ? 8.903 -3.104 -8.300 1.00 92.50 77 THR A CA 1
ATOM 573 C C . THR A 1 77 ? 9.559 -1.725 -8.347 1.00 92.50 77 THR A C 1
ATOM 575 O O . THR A 1 77 ? 8.931 -0.707 -8.057 1.00 92.50 77 THR A O 1
ATOM 578 N N . ASN A 1 78 ? 10.833 -1.664 -8.736 1.00 89.44 78 ASN A N 1
ATOM 579 C CA . ASN A 1 78 ? 11.515 -0.396 -8.986 1.00 89.44 78 ASN A CA 1
ATOM 580 C C . ASN A 1 78 ? 11.054 0.184 -10.331 1.00 89.44 78 ASN A C 1
ATOM 582 O O . ASN A 1 78 ? 11.219 -0.439 -11.379 1.00 89.44 78 ASN A O 1
ATOM 586 N N . LEU A 1 79 ? 10.517 1.401 -10.307 1.00 87.62 79 LEU A N 1
ATOM 587 C CA . LEU A 1 79 ? 9.975 2.100 -11.472 1.00 87.62 79 LEU A CA 1
ATOM 588 C C . LEU A 1 79 ? 10.973 3.114 -12.065 1.00 87.62 79 LEU A C 1
ATOM 590 O O . LEU A 1 79 ? 10.592 4.066 -12.745 1.00 87.62 79 LEU A O 1
ATOM 594 N N . GLY A 1 80 ? 12.268 2.916 -11.805 1.00 84.81 80 GLY A N 1
ATOM 595 C CA . GLY A 1 80 ? 13.358 3.796 -12.217 1.00 84.81 80 GLY A CA 1
ATOM 596 C C . GLY A 1 80 ? 13.633 4.870 -11.169 1.00 84.81 80 GLY A C 1
ATOM 597 O O . GLY A 1 80 ? 12.821 5.776 -10.981 1.00 84.81 80 GLY A O 1
ATOM 598 N N . ASN A 1 81 ? 14.787 4.765 -10.504 1.00 86.31 81 ASN A N 1
ATOM 599 C CA . ASN A 1 81 ? 15.226 5.628 -9.399 1.00 86.31 81 ASN A CA 1
ATOM 600 C C . ASN A 1 81 ? 14.233 5.717 -8.222 1.00 86.31 81 ASN A C 1
ATOM 602 O O . ASN A 1 81 ? 14.301 6.656 -7.439 1.00 86.31 81 ASN A O 1
ATOM 606 N N . THR A 1 82 ? 13.329 4.743 -8.062 1.00 90.12 82 THR A N 1
ATOM 607 C CA . THR A 1 82 ? 12.367 4.718 -6.944 1.00 90.12 82 THR A CA 1
ATOM 608 C C . THR A 1 82 ? 12.793 3.793 -5.806 1.00 90.12 82 THR A C 1
ATOM 610 O O . THR A 1 82 ? 12.009 3.553 -4.898 1.00 90.12 82 THR A O 1
ATOM 613 N N . CYS A 1 83 ? 14.025 3.269 -5.804 1.00 91.81 83 CYS A N 1
ATOM 614 C CA . CYS A 1 83 ? 14.486 2.382 -4.729 1.00 91.81 83 CYS A CA 1
ATOM 615 C C . CYS A 1 83 ? 14.468 3.060 -3.352 1.00 91.81 83 CYS A C 1
ATOM 617 O O . CYS A 1 83 ? 14.116 2.399 -2.384 1.00 91.81 83 CYS A O 1
ATOM 619 N N . PHE A 1 84 ? 14.753 4.367 -3.278 1.00 94.56 84 PHE A N 1
ATOM 620 C CA . PHE A 1 84 ? 14.668 5.140 -2.031 1.00 94.56 84 PHE A CA 1
ATOM 621 C C . PHE A 1 84 ? 13.247 5.116 -1.440 1.00 94.56 84 PHE A C 1
ATOM 623 O O . PHE A 1 84 ? 13.046 4.982 -0.236 1.00 94.56 84 PHE A O 1
ATOM 630 N N . MET A 1 85 ? 12.249 5.215 -2.313 1.00 94.69 85 MET A N 1
ATOM 631 C CA . MET A 1 85 ? 10.842 5.198 -1.950 1.00 94.69 85 MET A CA 1
ATOM 632 C C . MET A 1 85 ? 10.402 3.787 -1.582 1.00 94.69 85 MET A C 1
ATOM 634 O O . MET A 1 85 ? 9.754 3.608 -0.559 1.00 94.69 85 MET A O 1
ATOM 638 N N . ASN A 1 86 ? 10.827 2.782 -2.354 1.00 94.88 86 ASN A N 1
ATOM 639 C CA . ASN A 1 86 ? 10.550 1.382 -2.048 1.00 94.88 86 ASN A CA 1
ATOM 640 C C . ASN A 1 86 ? 11.097 1.005 -0.663 1.00 94.88 86 ASN A C 1
ATOM 642 O O . ASN A 1 86 ? 10.376 0.376 0.103 1.00 94.88 86 ASN A O 1
ATOM 646 N N . SER A 1 87 ? 12.322 1.417 -0.308 1.00 95.81 87 SER A N 1
ATOM 647 C CA . SER A 1 87 ? 12.877 1.141 1.024 1.00 95.81 87 SER A CA 1
ATOM 648 C C . SER A 1 87 ? 12.075 1.811 2.139 1.00 95.81 87 SER A C 1
ATOM 650 O O . SER A 1 87 ? 11.782 1.163 3.137 1.00 95.81 87 SER A O 1
ATOM 652 N N . MET A 1 88 ? 11.654 3.069 1.964 1.00 97.31 88 MET A N 1
ATOM 653 C CA . MET A 1 88 ? 10.825 3.751 2.968 1.00 97.31 88 MET A CA 1
ATOM 654 C C . MET A 1 88 ? 9.454 3.088 3.131 1.00 97.31 88 MET A C 1
ATOM 656 O O . MET A 1 88 ? 9.022 2.851 4.256 1.00 97.31 88 MET A O 1
ATOM 660 N N . LEU A 1 89 ? 8.790 2.747 2.022 1.00 96.94 89 LEU A N 1
ATOM 661 C CA . LEU A 1 89 ? 7.480 2.095 2.039 1.00 96.94 89 LEU A CA 1
ATOM 662 C C . LEU A 1 89 ? 7.535 0.729 2.728 1.00 96.94 89 LEU A C 1
ATOM 664 O O . LEU A 1 89 ? 6.643 0.429 3.512 1.00 96.94 89 LEU A O 1
ATOM 668 N N . GLN A 1 90 ? 8.595 -0.053 2.495 1.00 96.00 90 GLN A N 1
ATOM 669 C CA . GLN A 1 90 ? 8.812 -1.335 3.176 1.00 96.00 90 GLN A CA 1
ATOM 670 C C . GLN A 1 90 ? 9.006 -1.161 4.689 1.00 96.00 90 GLN A C 1
ATOM 672 O O . GLN A 1 90 ? 8.411 -1.887 5.482 1.00 96.00 90 GLN A O 1
ATOM 677 N N . CYS A 1 91 ? 9.793 -0.166 5.117 1.00 97.44 91 CYS A N 1
ATOM 678 C CA . CYS A 1 91 ? 9.953 0.134 6.543 1.00 97.44 91 CYS A CA 1
ATOM 679 C C . CYS A 1 91 ? 8.620 0.535 7.195 1.00 97.44 91 CYS A C 1
ATOM 681 O O . CYS A 1 91 ? 8.289 0.073 8.288 1.00 97.44 91 CYS A O 1
ATOM 683 N N . MET A 1 92 ? 7.835 1.374 6.518 1.00 97.44 92 MET A N 1
ATOM 684 C CA . MET A 1 92 ? 6.528 1.798 7.015 1.00 97.44 92 MET A CA 1
ATOM 685 C C . MET A 1 92 ? 5.527 0.637 7.075 1.00 97.44 92 MET A C 1
ATOM 687 O O . MET A 1 92 ? 4.835 0.502 8.081 1.00 97.44 92 MET A O 1
ATOM 691 N N . SER A 1 93 ? 5.467 -0.224 6.052 1.00 96.81 93 SER A N 1
ATOM 692 C CA . SER A 1 93 ? 4.523 -1.351 6.006 1.00 96.81 93 SER A CA 1
ATOM 693 C C . SER A 1 93 ? 4.827 -2.442 7.027 1.00 96.81 93 SER A C 1
ATOM 695 O O . SER A 1 93 ? 3.939 -3.229 7.351 1.00 96.81 93 SER A O 1
ATOM 697 N N . GLN A 1 94 ? 6.060 -2.497 7.534 1.00 95.50 94 GLN A N 1
ATOM 698 C CA . GLN A 1 94 ? 6.456 -3.420 8.597 1.00 95.50 94 GLN A CA 1
ATOM 699 C C . GLN A 1 94 ? 6.269 -2.831 10.006 1.00 95.50 94 GLN A C 1
ATOM 701 O O . GLN A 1 94 ? 6.444 -3.528 11.004 1.00 95.50 94 GLN A O 1
ATOM 706 N N . THR A 1 95 ? 5.885 -1.557 10.119 1.00 97.19 95 THR A N 1
ATOM 707 C CA . THR A 1 95 ? 5.583 -0.939 11.413 1.00 97.19 95 THR A CA 1
ATOM 708 C C . THR A 1 95 ? 4.182 -1.357 11.858 1.00 97.19 95 THR A C 1
ATOM 710 O O . THR A 1 95 ? 3.199 -0.757 11.431 1.00 97.19 95 THR A O 1
ATOM 713 N N . SER A 1 96 ? 4.085 -2.368 12.731 1.00 94.69 96 SER A N 1
ATOM 714 C CA . SER A 1 96 ? 2.820 -3.024 13.112 1.00 94.69 96 SER A CA 1
ATOM 715 C C . SER A 1 96 ? 1.703 -2.041 13.462 1.00 94.69 96 SER A C 1
ATOM 717 O O . SER A 1 96 ? 0.655 -2.059 12.832 1.00 94.69 96 SER A O 1
ATOM 719 N N . SER A 1 97 ? 1.954 -1.088 14.366 1.00 96.81 97 SER A N 1
ATOM 720 C CA . SER A 1 97 ? 0.929 -0.121 14.788 1.00 96.81 97 SER A CA 1
ATOM 721 C C . SER A 1 97 ? 0.405 0.763 13.652 1.00 96.81 97 SER A C 1
ATOM 723 O O . SER A 1 97 ? -0.765 1.140 13.656 1.00 96.81 97 SER A O 1
ATOM 725 N N . LEU A 1 98 ? 1.256 1.101 12.679 1.00 96.94 98 LEU A N 1
ATOM 726 C CA . LEU A 1 98 ? 0.855 1.882 11.510 1.00 96.94 98 LEU A CA 1
ATOM 727 C C . LEU A 1 98 ? 0.058 1.018 10.530 1.00 96.94 98 LEU A C 1
ATOM 729 O O . LEU A 1 98 ? -0.967 1.449 10.007 1.00 96.94 98 LEU A O 1
ATOM 733 N N . THR A 1 99 ? 0.528 -0.200 10.286 1.00 97.19 99 THR A N 1
ATOM 734 C CA . THR A 1 99 ? -0.118 -1.159 9.391 1.00 97.19 99 THR A CA 1
ATOM 735 C C . THR A 1 99 ? -1.510 -1.528 9.888 1.00 97.19 99 THR A C 1
ATOM 737 O O . THR A 1 99 ? -2.468 -1.391 9.129 1.00 97.19 99 THR A O 1
ATOM 740 N N . ASP A 1 100 ? -1.653 -1.872 11.168 1.00 97.06 100 ASP A N 1
ATOM 741 C CA . ASP A 1 100 ? -2.938 -2.215 11.786 1.00 97.06 100 ASP A CA 1
ATOM 742 C C . ASP A 1 100 ? -3.924 -1.042 11.699 1.00 97.06 100 ASP A C 1
ATOM 744 O O . ASP A 1 100 ? -5.088 -1.211 11.338 1.00 97.06 100 ASP A O 1
ATOM 748 N N . PHE A 1 101 ? -3.447 0.187 11.922 1.00 98.06 101 PHE A N 1
ATOM 749 C CA . PHE A 1 101 ? -4.258 1.398 11.779 1.00 98.06 101 PHE A CA 1
ATOM 750 C C . PHE A 1 101 ? -4.867 1.553 10.374 1.00 98.06 101 PHE A C 1
ATOM 752 O O . PHE A 1 101 ? -6.036 1.940 10.230 1.00 98.06 101 PHE A O 1
ATOM 759 N N . PHE A 1 102 ? -4.102 1.246 9.325 1.00 97.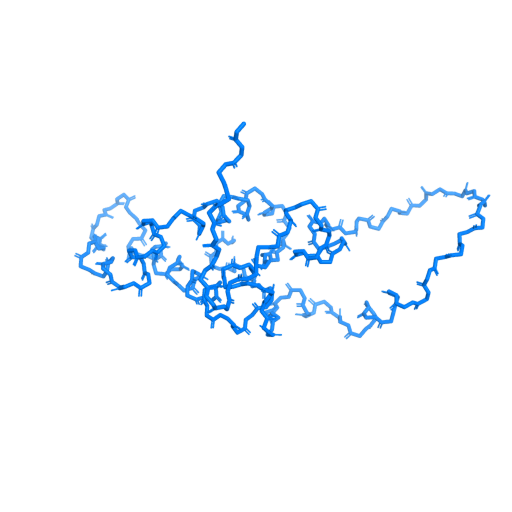50 102 PHE A N 1
ATOM 760 C CA . PHE A 1 102 ? -4.605 1.320 7.956 1.00 97.50 102 PHE A CA 1
ATOM 761 C C . PHE A 1 102 ? -5.467 0.112 7.572 1.00 97.50 102 PHE A C 1
ATOM 763 O O . PHE A 1 102 ? -6.520 0.321 6.961 1.00 97.50 102 PHE A O 1
ATOM 770 N N . LEU A 1 103 ? -5.080 -1.106 7.966 1.00 96.62 103 LEU A N 1
ATOM 771 C CA . LEU A 1 103 ? -5.819 -2.341 7.677 1.00 96.62 103 LEU A CA 1
ATOM 772 C C . LEU A 1 103 ? -7.191 -2.383 8.364 1.00 96.62 103 LEU A C 1
ATOM 774 O O . LEU A 1 103 ? -8.172 -2.788 7.747 1.00 96.62 103 LEU A O 1
ATOM 778 N N . GLU A 1 104 ? -7.298 -1.879 9.593 1.00 97.31 104 GLU A N 1
ATOM 779 C CA . GLU A 1 104 ? -8.570 -1.767 10.323 1.00 97.31 104 GLU A CA 1
ATOM 780 C C . GLU A 1 104 ? -9.432 -0.572 9.874 1.00 97.31 104 GLU A C 1
ATOM 782 O O . GLU A 1 104 ? -10.456 -0.258 10.481 1.00 97.31 104 GLU A O 1
ATOM 787 N N . ALA A 1 105 ? -9.020 0.138 8.822 1.00 96.62 105 ALA A N 1
ATOM 788 C CA . ALA A 1 105 ? -9.707 1.307 8.283 1.00 96.62 105 ALA A CA 1
ATOM 789 C C . ALA A 1 105 ? -9.921 2.472 9.278 1.00 96.62 105 ALA A C 1
ATOM 791 O O . ALA A 1 105 ? -10.746 3.357 9.020 1.00 96.62 105 ALA A O 1
ATOM 792 N N . LYS A 1 106 ? -9.151 2.530 10.377 1.00 96.81 106 LYS A N 1
ATOM 793 C CA . LYS A 1 106 ? -9.226 3.600 11.394 1.00 96.81 106 LYS A CA 1
ATOM 794 C C . LYS A 1 106 ? -8.931 4.980 10.797 1.00 96.81 106 LYS A C 1
ATOM 796 O O . LYS A 1 106 ? -9.646 5.938 11.083 1.00 96.81 106 LYS A O 1
ATOM 801 N N . HIS A 1 107 ? -7.990 5.040 9.852 1.00 95.75 107 HIS A N 1
ATOM 802 C CA . HIS A 1 107 ? -7.612 6.245 9.106 1.00 95.75 107 HIS A CA 1
ATOM 803 C C . HIS A 1 107 ? -8.783 7.025 8.489 1.00 95.75 107 HIS A C 1
ATOM 805 O O . HIS A 1 107 ? -8.686 8.237 8.333 1.00 95.75 107 HIS A O 1
ATOM 811 N N . ARG A 1 108 ? -9.898 6.370 8.129 1.00 95.12 108 ARG A N 1
ATOM 812 C CA . ARG A 1 108 ? -11.010 7.019 7.409 1.00 95.12 108 ARG A CA 1
ATOM 813 C C . ARG A 1 108 ? -11.618 8.195 8.167 1.00 95.12 108 ARG A C 1
ATOM 815 O O . ARG A 1 108 ? -12.091 9.132 7.532 1.00 95.12 108 ARG A O 1
ATOM 822 N N . LYS A 1 109 ? -11.618 8.135 9.501 1.00 95.19 109 LYS A N 1
ATOM 823 C CA . LYS A 1 109 ? -12.148 9.200 10.367 1.00 95.19 109 LYS A CA 1
ATOM 824 C C . LYS A 1 109 ? -11.146 10.337 10.578 1.00 95.19 109 LYS A C 1
ATOM 826 O O . LYS A 1 109 ? -11.559 11.457 10.855 1.00 95.19 109 LYS A O 1
ATOM 831 N N . ASP A 1 110 ? -9.863 10.051 10.384 1.00 95.06 110 ASP A N 1
ATOM 832 C CA . ASP A 1 110 ? -8.761 10.951 10.725 1.00 95.06 110 ASP A CA 1
ATOM 833 C C . ASP A 1 110 ? -8.216 11.703 9.497 1.00 95.06 110 ASP A C 1
ATOM 835 O O . ASP A 1 110 ? -7.409 12.627 9.627 1.00 95.06 110 ASP A O 1
ATOM 839 N N . ILE A 1 111 ? -8.657 11.346 8.281 1.00 96.12 111 ILE A N 1
ATOM 840 C CA . ILE A 1 111 ? -8.267 12.059 7.060 1.00 96.12 111 ILE A CA 1
ATOM 841 C C . ILE A 1 111 ? -8.885 13.462 7.051 1.00 96.12 111 ILE A C 1
ATOM 843 O O . ILE A 1 111 ? -10.078 13.654 6.816 1.00 96.12 111 ILE A O 1
ATOM 847 N N . ASN A 1 112 ? -8.022 14.467 7.172 1.00 95.62 112 ASN A N 1
ATOM 848 C CA . ASN A 1 112 ? -8.379 15.860 6.946 1.00 95.62 112 ASN A CA 1
ATOM 849 C C . ASN A 1 112 ? -8.248 16.219 5.453 1.00 95.62 112 ASN A C 1
ATOM 851 O O . ASN A 1 112 ? -7.166 16.565 4.973 1.00 95.62 112 ASN A O 1
ATOM 855 N N . LYS A 1 113 ? -9.363 16.147 4.714 1.00 95.69 113 LYS A N 1
ATOM 856 C CA . LYS A 1 113 ? -9.406 16.472 3.273 1.00 95.69 113 LYS A CA 1
ATOM 857 C C . LYS A 1 113 ? -9.344 17.973 2.975 1.00 95.69 113 LYS A C 1
ATOM 859 O O . LYS A 1 113 ? -9.022 18.346 1.852 1.00 95.69 113 LYS A O 1
ATOM 864 N N . THR A 1 114 ? -9.640 18.824 3.955 1.00 96.19 114 THR A N 1
ATOM 865 C CA . THR A 1 114 ? -9.720 20.283 3.783 1.00 96.19 114 THR A CA 1
ATOM 866 C C . THR A 1 114 ? -8.421 21.006 4.128 1.00 96.19 114 THR A C 1
ATOM 868 O O . THR A 1 114 ? -8.332 22.212 3.921 1.00 96.19 114 THR A O 1
ATOM 871 N N . ASN A 1 115 ? -7.417 20.305 4.665 1.00 95.56 115 ASN A N 1
ATOM 872 C CA . ASN A 1 115 ? -6.139 20.913 5.023 1.00 95.56 115 ASN A CA 1
ATOM 873 C C . ASN A 1 115 ? -5.403 21.423 3.763 1.00 95.56 115 ASN A C 1
ATOM 875 O O . ASN A 1 115 ? -4.999 20.593 2.943 1.00 95.56 115 ASN A O 1
ATOM 879 N N . PRO A 1 116 ? -5.156 22.743 3.625 1.00 94.00 116 PRO A N 1
ATOM 880 C CA . PRO A 1 116 ? -4.477 23.311 2.458 1.00 94.00 116 PRO A CA 1
ATOM 881 C C . PRO A 1 116 ? -3.003 22.893 2.340 1.00 94.00 116 PRO A C 1
ATOM 883 O O . PRO A 1 116 ? -2.434 22.989 1.259 1.00 94.00 116 PRO A O 1
ATOM 886 N N . LEU A 1 117 ? -2.385 22.409 3.426 1.00 95.75 117 LEU A N 1
ATOM 887 C CA . LEU A 1 117 ? -1.023 21.854 3.423 1.00 95.75 117 LEU A CA 1
ATOM 888 C C . LEU A 1 117 ? -0.997 20.340 3.155 1.00 95.75 117 LEU A C 1
ATOM 890 O O . LEU A 1 117 ? 0.072 19.738 3.075 1.00 95.75 117 LEU A O 1
ATOM 894 N N . GLY A 1 118 ? -2.167 19.704 3.084 1.00 94.38 118 GLY A N 1
ATOM 895 C CA . GLY A 1 118 ? -2.302 18.273 2.853 1.00 94.38 118 GLY A CA 1
ATOM 896 C C . GLY A 1 118 ? -2.393 17.911 1.372 1.00 94.38 118 GLY A C 1
ATOM 897 O O . GLY A 1 118 ? -2.368 18.749 0.478 1.00 94.38 118 GLY A O 1
ATOM 898 N N . THR A 1 119 ? -2.577 16.619 1.109 1.00 95.50 119 THR A N 1
ATOM 899 C CA . THR A 1 119 ? -2.785 16.075 -0.246 1.00 95.50 119 THR A CA 1
ATOM 900 C C . THR A 1 119 ? -4.263 15.812 -0.558 1.00 95.50 119 THR A C 1
ATOM 902 O O . THR A 1 119 ? -4.587 15.017 -1.439 1.00 95.50 119 THR A O 1
ATOM 905 N N . GLY A 1 120 ? -5.182 16.414 0.207 1.00 94.69 120 GLY A N 1
ATOM 906 C CA . GLY A 1 120 ? -6.621 16.130 0.119 1.00 94.69 120 GLY A CA 1
ATOM 907 C C . GLY A 1 120 ? -6.991 14.683 0.477 1.00 94.69 120 GLY A C 1
ATOM 908 O O . GLY A 1 120 ? -8.039 14.196 0.066 1.00 94.69 120 GLY A O 1
ATOM 909 N N . GLY A 1 121 ? -6.114 13.975 1.197 1.00 95.62 121 GLY A N 1
ATOM 910 C CA . GLY A 1 121 ? -6.272 12.559 1.541 1.00 95.62 121 GLY A CA 1
ATOM 911 C C . GLY A 1 121 ? -5.714 11.574 0.510 1.00 95.62 121 GLY A C 1
ATOM 912 O O . GLY A 1 121 ? -5.566 10.402 0.840 1.00 95.62 121 GLY A O 1
ATOM 913 N N . LYS A 1 122 ? -5.315 12.031 -0.686 1.00 95.69 122 LYS A N 1
ATOM 914 C CA . LYS A 1 122 ? -4.851 11.156 -1.780 1.00 95.69 122 LYS A CA 1
ATOM 915 C C . LYS A 1 122 ? -3.671 10.271 -1.387 1.00 95.69 122 LYS A C 1
ATOM 917 O O . LYS A 1 122 ? -3.644 9.096 -1.725 1.00 95.69 122 LYS A O 1
ATOM 922 N N . LEU A 1 123 ? -2.710 10.822 -0.641 1.00 95.62 123 LEU A N 1
ATOM 923 C CA . LEU A 1 123 ? -1.543 10.057 -0.189 1.00 95.62 123 LEU A CA 1
ATOM 924 C C . LEU A 1 123 ? -1.935 8.941 0.788 1.00 95.62 123 LEU A C 1
ATOM 926 O O . LEU A 1 123 ? -1.408 7.835 0.705 1.00 95.62 123 LEU A O 1
ATOM 930 N N . ALA A 1 124 ? -2.863 9.231 1.703 1.00 96.12 124 ALA A N 1
ATOM 931 C CA . ALA A 1 124 ? -3.351 8.246 2.661 1.00 96.12 124 ALA A CA 1
ATOM 932 C C . ALA A 1 124 ? -4.134 7.137 1.947 1.00 96.12 124 ALA A C 1
ATOM 934 O O . ALA A 1 124 ? -3.893 5.965 2.210 1.00 96.12 124 ALA A O 1
ATOM 935 N N . GLU A 1 125 ? -5.007 7.498 1.003 1.00 96.19 125 GLU A N 1
ATOM 936 C CA . GLU A 1 125 ? -5.770 6.543 0.188 1.00 96.19 125 GLU A CA 1
ATOM 937 C C . GLU A 1 125 ? -4.833 5.647 -0.650 1.00 96.19 125 GLU A C 1
ATOM 939 O O . GLU A 1 125 ? -4.947 4.423 -0.601 1.00 96.19 125 GLU A O 1
ATOM 944 N N . ALA A 1 126 ? -3.819 6.220 -1.307 1.00 97.06 126 ALA A N 1
ATOM 945 C CA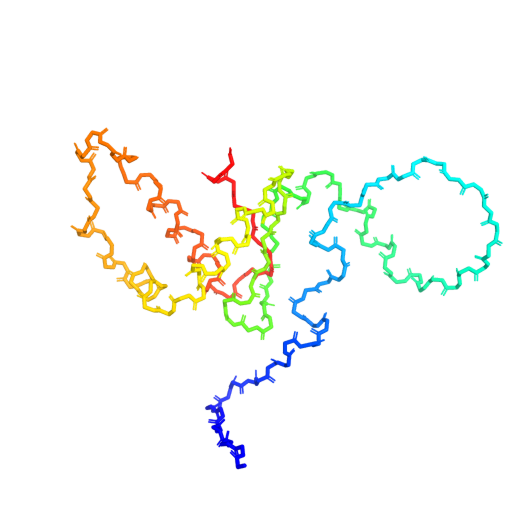 . ALA A 1 126 ? -2.809 5.452 -2.041 1.00 97.06 126 ALA A CA 1
ATOM 946 C C . ALA A 1 126 ? -2.012 4.490 -1.139 1.00 97.06 126 ALA A C 1
ATOM 948 O O . ALA A 1 126 ? -1.668 3.378 -1.551 1.00 97.06 126 ALA A O 1
ATOM 949 N N . TYR A 1 127 ? -1.712 4.898 0.098 1.00 97.75 127 TYR A N 1
ATOM 950 C CA . TYR A 1 127 ? -0.990 4.054 1.052 1.00 97.75 127 TYR A CA 1
ATOM 951 C C . TYR A 1 127 ? -1.845 2.903 1.574 1.00 97.75 127 TYR A C 1
ATOM 953 O O . TYR A 1 127 ? -1.359 1.775 1.639 1.00 97.75 127 TYR A O 1
ATOM 961 N N . VAL A 1 128 ? -3.126 3.146 1.855 1.00 97.06 128 VAL A N 1
ATOM 962 C CA . VAL A 1 128 ? -4.095 2.097 2.213 1.00 97.06 128 VAL A CA 1
ATOM 963 C C . VAL A 1 128 ? -4.158 1.034 1.125 1.00 97.06 128 VAL A C 1
ATOM 965 O O . VAL A 1 128 ? -4.030 -0.156 1.409 1.00 97.06 128 VAL A O 1
ATOM 968 N N . ASP A 1 129 ? -4.278 1.465 -0.128 1.00 97.00 129 ASP A N 1
ATOM 969 C CA . ASP A 1 129 ? -4.332 0.570 -1.279 1.00 97.00 129 ASP A CA 1
ATOM 970 C C . ASP A 1 129 ? -3.046 -0.237 -1.469 1.00 97.00 129 ASP A C 1
ATOM 972 O O . ASP A 1 129 ? -3.088 -1.357 -1.988 1.00 97.00 129 ASP A O 1
ATOM 976 N N . LEU A 1 130 ? -1.895 0.328 -1.106 1.00 97.38 130 LEU A N 1
ATOM 977 C CA . LEU A 1 130 ? -0.608 -0.354 -1.167 1.00 97.38 130 LEU A CA 1
ATOM 978 C C . LEU A 1 130 ? -0.476 -1.392 -0.047 1.00 97.38 130 LEU A C 1
ATOM 980 O O . LEU A 1 130 ? -0.198 -2.558 -0.332 1.00 97.38 130 LEU A O 1
ATOM 984 N N . VAL A 1 131 ? -0.706 -0.986 1.203 1.00 97.50 131 VAL A N 1
ATOM 985 C CA . VAL A 1 131 ? -0.621 -1.856 2.387 1.00 97.50 131 VAL A CA 1
ATOM 986 C C . VAL A 1 131 ? -1.616 -3.005 2.275 1.00 97.50 131 VAL A C 1
ATOM 988 O O . VAL A 1 131 ? -1.241 -4.152 2.503 1.00 97.50 131 VAL A O 1
ATOM 991 N N . GLY A 1 132 ? -2.841 -2.734 1.819 1.00 97.12 132 GLY A N 1
ATOM 992 C CA . GLY A 1 132 ? -3.837 -3.769 1.562 1.00 97.12 132 GLY A CA 1
ATOM 993 C C . GLY A 1 132 ? -3.343 -4.827 0.573 1.00 97.12 132 GLY A C 1
ATOM 994 O O . GLY A 1 132 ? -3.523 -6.015 0.814 1.00 97.12 132 GLY A O 1
ATOM 995 N N . LYS A 1 133 ? -2.644 -4.436 -0.504 1.00 96.69 133 LYS A N 1
ATOM 996 C CA . LYS A 1 133 ? -2.052 -5.402 -1.449 1.00 96.69 133 LYS A CA 1
ATOM 997 C C . LYS A 1 133 ? -0.912 -6.197 -0.812 1.00 96.69 133 LYS A C 1
ATOM 999 O O . LYS A 1 133 ? -0.903 -7.418 -0.947 1.00 96.69 133 LYS A O 1
ATOM 1004 N N . ILE A 1 134 ? 0.006 -5.532 -0.106 1.00 96.69 134 ILE A N 1
ATOM 1005 C CA . ILE A 1 134 ? 1.154 -6.167 0.570 1.00 96.69 134 ILE A CA 1
ATOM 1006 C C . ILE A 1 134 ? 0.688 -7.222 1.588 1.00 96.69 134 ILE A C 1
ATOM 1008 O O . ILE A 1 134 ? 1.228 -8.323 1.640 1.00 96.69 134 ILE A O 1
ATOM 1012 N N . TRP A 1 135 ? -0.360 -6.923 2.355 1.00 96.69 135 TRP A N 1
ATOM 1013 C CA . TRP A 1 135 ? -0.858 -7.800 3.419 1.00 96.69 135 TRP A CA 1
ATOM 1014 C C . TRP A 1 135 ? -2.008 -8.725 2.989 1.00 96.69 135 TRP A C 1
ATOM 1016 O O . TRP A 1 135 ? -2.491 -9.511 3.794 1.00 96.69 135 TRP A O 1
ATOM 1026 N N . SER A 1 136 ? -2.422 -8.692 1.717 1.00 95.44 136 SER A N 1
ATOM 1027 C CA . SER A 1 136 ? -3.528 -9.526 1.211 1.00 95.44 136 SER A CA 1
ATOM 1028 C C . SER A 1 136 ? -3.202 -11.015 1.060 1.00 95.44 136 SER A C 1
ATOM 1030 O O . SER A 1 136 ? -4.119 -11.812 0.899 1.00 95.44 136 SER A O 1
ATOM 1032 N N . GLY A 1 137 ? -1.917 -11.385 1.009 1.00 93.81 137 GLY A N 1
ATOM 1033 C CA . GLY A 1 137 ? -1.485 -12.749 0.671 1.00 93.81 137 GLY A CA 1
ATOM 1034 C C . GLY A 1 137 ? -1.668 -13.134 -0.807 1.00 93.81 137 GLY A C 1
ATOM 1035 O O . GLY A 1 137 ? -1.388 -14.268 -1.177 1.00 93.81 137 GLY A O 1
ATOM 1036 N N . ASN A 1 138 ? -2.103 -12.203 -1.665 1.00 93.94 138 ASN A N 1
ATOM 1037 C CA . ASN A 1 138 ? -2.441 -12.483 -3.068 1.00 93.94 138 ASN A CA 1
ATOM 1038 C C . ASN A 1 138 ? -1.357 -12.066 -4.073 1.00 93.94 138 ASN A C 1
ATOM 1040 O O . ASN A 1 138 ? -1.509 -12.293 -5.279 1.00 93.94 138 ASN A O 1
ATOM 1044 N N . PHE A 1 139 ? -0.285 -11.424 -3.605 1.00 93.44 139 PHE A N 1
ATOM 1045 C CA . PHE A 1 139 ? 0.796 -10.923 -4.449 1.00 93.44 139 PHE A CA 1
ATOM 1046 C C . PHE A 1 139 ? 2.161 -11.321 -3.901 1.00 93.44 139 PHE A C 1
ATOM 1048 O O . PHE A 1 139 ? 2.393 -11.271 -2.698 1.00 93.44 139 PHE A O 1
ATOM 1055 N N . THR A 1 140 ? 3.092 -11.619 -4.803 1.00 90.12 140 THR A N 1
ATOM 1056 C CA . THR A 1 140 ? 4.522 -11.765 -4.484 1.00 90.12 140 THR A CA 1
ATOM 1057 C C . THR A 1 140 ? 5.294 -10.485 -4.793 1.00 90.12 140 THR A C 1
ATOM 1059 O O . THR A 1 140 ? 6.341 -10.215 -4.206 1.00 90.12 140 THR A O 1
ATOM 1062 N N . THR A 1 141 ? 4.7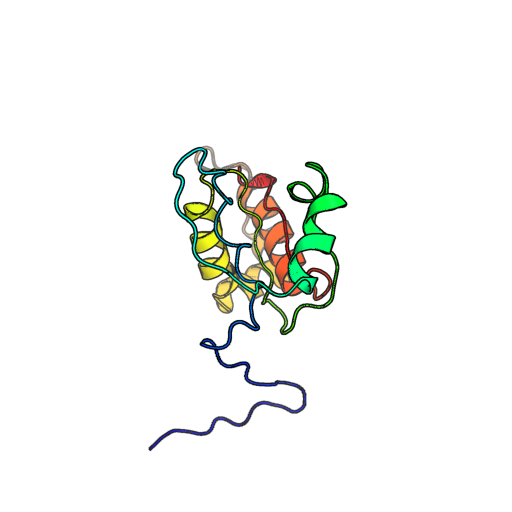90 -9.653 -5.710 1.00 92.62 141 THR A N 1
ATOM 1063 C CA . THR A 1 141 ? 5.360 -8.338 -6.023 1.00 92.62 141 THR A CA 1
ATOM 1064 C C . THR A 1 141 ? 4.270 -7.346 -6.418 1.00 92.62 141 THR A C 1
ATOM 1066 O O . THR A 1 141 ? 3.370 -7.652 -7.200 1.00 92.62 141 THR A O 1
ATOM 1069 N N . VAL A 1 142 ? 4.366 -6.120 -5.910 1.00 94.75 142 VAL A N 1
ATOM 1070 C CA . VAL A 1 142 ? 3.420 -5.028 -6.145 1.00 94.75 142 VAL A CA 1
ATOM 1071 C C . VAL A 1 142 ? 4.126 -3.856 -6.827 1.00 94.75 142 VAL A C 1
ATOM 1073 O O . VAL A 1 142 ? 5.280 -3.542 -6.543 1.00 94.75 142 VAL A O 1
ATOM 1076 N N . VAL A 1 143 ? 3.416 -3.185 -7.736 1.00 94.12 143 VAL A N 1
ATOM 1077 C CA . VAL A 1 143 ? 3.902 -1.994 -8.434 1.00 94.12 143 VAL A CA 1
ATOM 1078 C C . VAL A 1 143 ? 3.311 -0.741 -7.770 1.00 94.12 143 VAL A C 1
ATOM 1080 O O . VAL A 1 143 ? 2.108 -0.507 -7.918 1.00 94.12 143 VAL A O 1
ATOM 1083 N N . PRO A 1 144 ? 4.105 0.080 -7.056 1.00 93.06 144 PRO A N 1
ATOM 1084 C CA . PRO A 1 144 ? 3.608 1.256 -6.335 1.00 93.06 144 PRO A CA 1
ATOM 1085 C C . PRO A 1 144 ? 3.463 2.474 -7.268 1.00 93.06 144 PRO A C 1
ATOM 1087 O O . PRO A 1 144 ? 4.195 3.452 -7.149 1.00 93.06 144 PRO A O 1
ATOM 1090 N N . LYS A 1 145 ? 2.541 2.408 -8.240 1.00 89.88 145 LYS A N 1
ATOM 1091 C CA . LYS A 1 145 ? 2.387 3.452 -9.276 1.00 89.88 145 LYS A CA 1
ATOM 1092 C C . LYS A 1 145 ? 1.944 4.803 -8.727 1.00 89.88 145 LYS A C 1
ATOM 1094 O O . LYS A 1 145 ? 2.472 5.809 -9.167 1.00 89.88 145 LYS A O 1
ATOM 1099 N N . GLU A 1 146 ? 1.040 4.809 -7.751 1.00 90.56 146 GLU A N 1
ATOM 1100 C CA . GLU A 1 146 ? 0.484 6.043 -7.168 1.00 90.56 146 GLU A CA 1
ATOM 1101 C C . GLU A 1 146 ? 1.528 6.907 -6.445 1.00 90.56 146 GLU A C 1
ATOM 1103 O O . GLU A 1 146 ? 1.269 8.063 -6.125 1.00 90.56 146 GLU A O 1
ATOM 1108 N N . PHE A 1 147 ? 2.712 6.351 -6.177 1.00 86.94 147 PHE A N 1
ATOM 1109 C CA . PHE A 1 147 ? 3.790 7.046 -5.486 1.00 86.94 147 PHE A CA 1
ATOM 1110 C C . PHE A 1 147 ? 4.863 7.604 -6.435 1.00 86.94 147 PHE A C 1
ATOM 1112 O O . PHE A 1 147 ? 5.762 8.292 -5.960 1.00 86.94 147 PHE A O 1
ATOM 1119 N N . LYS A 1 148 ? 4.796 7.339 -7.749 1.00 78.12 148 LYS A N 1
ATOM 1120 C CA . LYS A 1 148 ? 5.754 7.848 -8.745 1.00 78.12 148 LYS A CA 1
ATOM 1121 C C . LYS A 1 148 ? 5.129 8.895 -9.656 1.00 78.12 148 LYS A C 1
ATOM 1123 O O . LYS A 1 148 ? 5.811 9.921 -9.870 1.00 78.12 148 LYS A O 1
#